Protein AF-A0A7K2MIW5-F1 (afdb_monomer_lite)

Secondary structure (DSSP, 8-state):
---SSS-EEEEEEGGGHHHHHHHHHHHHHTT--S-EEEEEEESSGGG-TTTTT--TTEEEEESS--STTPPBS---GGG-

Structure (mmCIF, N/CA/C/O backbone):
data_AF-A0A7K2MIW5-F1
#
_entry.id   AF-A0A7K2MIW5-F1
#
loop_
_atom_site.group_PDB
_atom_site.id
_atom_site.type_symbol
_atom_site.label_atom_id
_atom_site.label_alt_id
_atom_site.label_comp_id
_atom_site.label_asym_id
_atom_site.label_entity_id
_atom_site.label_seq_id
_atom_site.pdbx_PDB_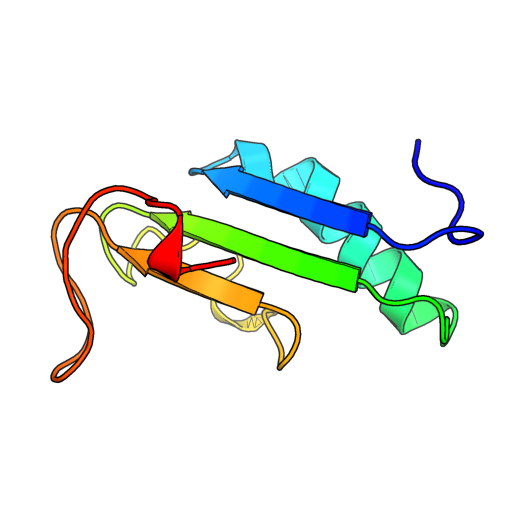ins_code
_atom_site.Cartn_x
_atom_site.Cartn_y
_atom_site.Cartn_z
_atom_site.occupancy
_atom_site.B_iso_or_equiv
_atom_site.auth_seq_id
_atom_site.auth_comp_id
_atom_site.auth_asym_id
_atom_site.auth_atom_id
_atom_site.pdbx_PDB_model_num
ATOM 1 N N . ALA A 1 1 ? 19.777 -3.664 -2.203 1.00 72.12 1 ALA A N 1
ATOM 2 C CA . ALA A 1 1 ? 18.551 -3.108 -2.816 1.00 72.12 1 ALA A CA 1
ATOM 3 C C . ALA A 1 1 ? 17.837 -4.224 -3.574 1.00 72.12 1 ALA A C 1
ATOM 5 O O . ALA A 1 1 ? 18.521 -5.115 -4.061 1.00 72.12 1 ALA A O 1
ATOM 6 N N . TRP A 1 2 ? 16.503 -4.234 -3.629 1.00 91.50 2 TRP A N 1
ATOM 7 C CA . TRP A 1 2 ? 15.761 -5.182 -4.469 1.00 91.50 2 TRP A CA 1
ATOM 8 C C . TRP A 1 2 ? 15.883 -4.751 -5.939 1.00 91.50 2 TRP A C 1
ATOM 10 O O . TRP A 1 2 ? 15.544 -3.605 -6.234 1.00 91.50 2 TRP A O 1
ATOM 20 N N . PRO A 1 3 ? 16.393 -5.610 -6.836 1.00 89.81 3 PRO A N 1
ATOM 21 C CA . PRO A 1 3 ? 16.722 -5.209 -8.203 1.00 89.81 3 PRO A CA 1
ATOM 22 C C . PRO A 1 3 ? 15.560 -5.378 -9.195 1.00 89.81 3 PRO A C 1
ATOM 24 O O . PRO A 1 3 ? 15.722 -5.035 -10.360 1.00 89.81 3 PRO A O 1
ATOM 27 N N . GLY A 1 4 ? 14.401 -5.894 -8.763 1.00 94.00 4 GLY A N 1
ATOM 28 C CA . GLY A 1 4 ? 13.252 -6.090 -9.653 1.00 94.00 4 GLY A CA 1
ATOM 29 C C . GLY A 1 4 ? 13.191 -7.443 -10.368 1.00 94.00 4 GLY A C 1
ATOM 30 O O . GLY A 1 4 ? 12.413 -7.594 -11.301 1.00 94.00 4 GLY A O 1
ATOM 31 N N . ASP A 1 5 ? 13.990 -8.423 -9.946 1.00 95.19 5 ASP A N 1
ATOM 32 C CA . ASP A 1 5 ? 14.138 -9.733 -10.603 1.00 95.19 5 ASP A CA 1
ATOM 33 C C . ASP A 1 5 ? 13.388 -10.881 -9.907 1.00 95.19 5 ASP A C 1
ATOM 35 O O . ASP A 1 5 ? 13.377 -12.012 -10.387 1.00 95.19 5 ASP A O 1
ATOM 39 N N . ARG A 1 6 ? 12.747 -10.603 -8.769 1.00 97.12 6 ARG A N 1
ATOM 40 C CA . ARG A 1 6 ? 12.041 -11.597 -7.952 1.00 97.12 6 ARG A CA 1
ATOM 41 C C . ARG A 1 6 ? 10.830 -10.990 -7.254 1.00 97.12 6 ARG A C 1
ATOM 43 O O . ARG A 1 6 ? 10.862 -9.793 -6.954 1.00 97.12 6 ARG A O 1
ATOM 50 N N . PRO A 1 7 ? 9.802 -11.791 -6.926 1.00 97.88 7 PRO A N 1
ATOM 51 C CA . PRO A 1 7 ? 8.666 -11.312 -6.152 1.00 97.88 7 PRO A CA 1
ATOM 52 C C . PRO A 1 7 ? 9.084 -10.670 -4.823 1.00 97.88 7 PRO A C 1
ATOM 54 O O . PRO A 1 7 ? 10.064 -11.092 -4.198 1.00 97.88 7 PRO A O 1
ATOM 57 N N . ALA A 1 8 ? 8.327 -9.669 -4.373 1.00 97.38 8 ALA A N 1
ATOM 58 C CA . ALA A 1 8 ? 8.563 -9.014 -3.091 1.00 97.38 8 ALA A CA 1
ATOM 59 C C . ALA A 1 8 ? 7.263 -8.673 -2.351 1.00 97.38 8 ALA A C 1
ATOM 61 O O . ALA A 1 8 ? 6.326 -8.107 -2.915 1.00 97.38 8 ALA A O 1
ATOM 62 N N . LEU A 1 9 ? 7.256 -8.972 -1.052 1.00 97.50 9 LEU A N 1
ATOM 63 C CA . LEU A 1 9 ? 6.275 -8.482 -0.093 1.00 97.50 9 LEU A CA 1
ATOM 64 C C . LEU A 1 9 ? 6.947 -7.418 0.774 1.00 97.50 9 LEU A C 1
ATOM 66 O O . LEU A 1 9 ? 7.930 -7.698 1.461 1.00 97.50 9 LEU A O 1
ATOM 70 N N . LEU A 1 10 ? 6.431 -6.199 0.720 1.00 97.75 10 LEU A N 1
ATOM 71 C CA . LEU A 1 10 ? 6.969 -5.051 1.434 1.00 97.75 10 LEU A CA 1
ATOM 72 C C . LEU A 1 10 ? 6.112 -4.785 2.663 1.00 97.75 10 LEU A C 1
ATOM 74 O O . LEU A 1 10 ? 4.894 -4.686 2.553 1.00 97.75 10 LEU A O 1
ATOM 78 N N . LEU A 1 11 ? 6.748 -4.653 3.824 1.00 97.25 11 LEU A N 1
ATOM 79 C CA . LEU A 1 11 ? 6.079 -4.376 5.092 1.00 97.25 11 LEU A CA 1
ATOM 80 C C . LEU A 1 11 ? 6.677 -3.103 5.685 1.00 97.25 11 LEU A C 1
ATOM 82 O O . LEU A 1 11 ? 7.869 -3.063 5.989 1.00 97.25 11 LEU A O 1
ATOM 86 N N . GLY A 1 12 ? 5.862 -2.062 5.834 1.00 96.62 12 GLY A N 1
ATOM 87 C CA . GLY A 1 12 ? 6.303 -0.770 6.353 1.00 96.62 12 GLY A CA 1
ATOM 88 C C . GLY A 1 12 ? 5.327 -0.178 7.357 1.00 96.62 12 GLY A C 1
ATOM 89 O O . GLY A 1 12 ? 4.129 -0.434 7.311 1.00 96.62 12 GLY A O 1
ATOM 90 N N . ALA A 1 13 ? 5.835 0.653 8.261 1.00 95.94 13 ALA A N 1
ATOM 91 C CA . ALA A 1 13 ? 5.019 1.476 9.143 1.00 95.94 13 ALA A CA 1
ATOM 92 C C . ALA A 1 13 ? 5.678 2.846 9.319 1.00 95.94 13 ALA A C 1
ATOM 94 O O . ALA A 1 13 ? 6.905 2.935 9.426 1.00 95.94 13 ALA A O 1
ATOM 95 N N . GLY A 1 14 ? 4.872 3.910 9.337 1.00 94.44 14 GLY A N 1
ATOM 96 C CA . GLY A 1 14 ? 5.381 5.283 9.416 1.00 94.44 14 GLY A CA 1
ATOM 97 C C . GLY A 1 14 ? 6.465 5.567 8.365 1.00 94.44 14 GLY A C 1
ATOM 98 O O . GLY A 1 14 ? 6.339 5.170 7.208 1.00 94.44 14 GLY A O 1
ATOM 99 N N . SER A 1 15 ? 7.562 6.219 8.767 1.00 96.31 15 SER A N 1
ATOM 100 C CA . SER A 1 15 ? 8.675 6.574 7.868 1.00 96.31 15 SER A CA 1
ATOM 101 C C . SER A 1 15 ? 9.432 5.373 7.291 1.00 96.31 15 SER A C 1
ATOM 103 O O . SER A 1 15 ? 10.117 5.522 6.279 1.00 96.31 15 SER A O 1
ATOM 105 N N . GLY A 1 16 ? 9.261 4.168 7.848 1.00 96.62 16 GLY A N 1
ATOM 106 C CA . GLY A 1 16 ? 9.827 2.936 7.289 1.00 96.62 16 GLY A CA 1
ATOM 107 C C . GLY A 1 16 ? 9.348 2.630 5.864 1.00 96.62 16 GLY A C 1
ATOM 108 O O . GLY A 1 16 ? 9.978 1.845 5.162 1.00 96.62 16 GLY A O 1
ATOM 109 N N . VAL A 1 17 ? 8.272 3.278 5.403 1.00 97.56 17 VAL A N 1
ATOM 110 C CA . VAL A 1 17 ? 7.768 3.141 4.031 1.00 97.56 17 VAL A CA 1
ATOM 111 C C . VAL A 1 17 ? 8.621 3.862 2.980 1.00 97.56 17 VAL A C 1
ATOM 113 O O . VAL A 1 17 ? 8.533 3.531 1.803 1.00 97.56 17 VAL A O 1
ATOM 116 N N . VAL A 1 18 ? 9.476 4.815 3.365 1.00 97.44 18 VAL A N 1
ATOM 117 C CA . VAL A 1 18 ? 10.280 5.622 2.424 1.00 97.44 18 VAL A CA 1
ATOM 118 C C . VAL A 1 18 ? 11.134 4.767 1.470 1.00 97.44 18 VAL A C 1
ATOM 120 O O . VAL A 1 18 ? 10.977 4.915 0.256 1.00 97.44 18 VAL A O 1
ATOM 123 N N . PRO A 1 19 ? 11.988 3.831 1.937 1.00 97.19 19 PRO A N 1
ATOM 124 C CA . PRO A 1 19 ? 12.732 2.958 1.025 1.00 97.19 19 PRO A CA 1
ATOM 125 C C . PRO A 1 19 ? 11.828 1.994 0.237 1.00 97.19 19 PRO A C 1
ATOM 127 O O . PRO A 1 19 ? 12.173 1.612 -0.881 1.00 97.19 19 PRO A O 1
ATOM 130 N N . LEU A 1 20 ? 10.661 1.626 0.776 1.00 97.88 20 LEU A N 1
ATOM 1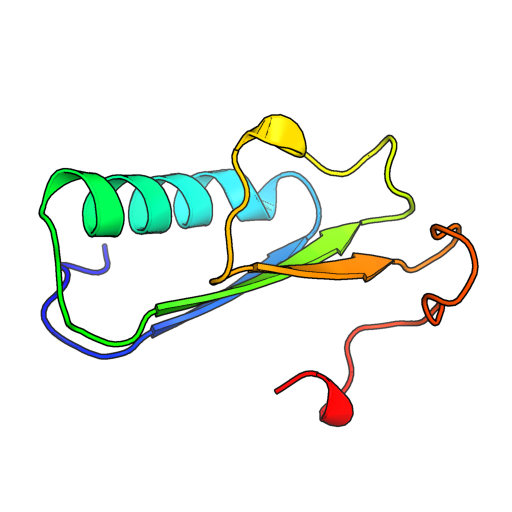31 C CA . LEU A 1 20 ? 9.702 0.743 0.101 1.00 97.88 20 LEU A CA 1
ATOM 132 C C . LEU A 1 20 ? 9.024 1.457 -1.073 1.00 97.88 20 LEU A C 1
ATOM 134 O O . LEU A 1 20 ? 8.876 0.875 -2.144 1.00 97.88 20 LEU A O 1
ATOM 138 N N . MET A 1 21 ? 8.701 2.743 -0.920 1.00 97.88 21 MET A N 1
ATOM 139 C CA . MET A 1 21 ? 8.194 3.558 -2.023 1.00 97.88 21 MET A CA 1
ATOM 140 C C . MET A 1 21 ? 9.224 3.745 -3.131 1.00 97.88 21 MET A C 1
ATOM 142 O O . MET A 1 21 ? 8.838 3.797 -4.295 1.00 97.88 21 MET A O 1
ATOM 146 N N . SER A 1 22 ? 10.525 3.772 -2.825 1.00 97.00 22 SER A N 1
ATOM 147 C CA . SER A 1 22 ? 11.556 3.731 -3.872 1.00 97.00 22 SER A CA 1
ATOM 148 C C . SER A 1 22 ? 11.471 2.447 -4.704 1.00 97.00 22 SER A C 1
ATOM 150 O O . SER A 1 22 ? 11.618 2.504 -5.922 1.00 97.00 22 SER A O 1
ATOM 152 N N . MET A 1 23 ? 11.174 1.302 -4.080 1.00 97.56 23 MET A N 1
ATOM 153 C CA . MET A 1 23 ? 10.978 0.031 -4.788 1.00 97.56 23 MET A CA 1
ATOM 154 C C . MET A 1 23 ? 9.679 0.010 -5.604 1.00 97.56 23 MET A C 1
ATOM 156 O O . MET A 1 23 ? 9.706 -0.412 -6.757 1.00 97.56 23 MET A O 1
ATOM 160 N N . VAL A 1 24 ? 8.570 0.520 -5.054 1.00 97.69 24 VAL A N 1
ATOM 161 C CA . VAL A 1 24 ? 7.287 0.677 -5.771 1.00 97.69 24 VAL A CA 1
ATOM 162 C C . VAL A 1 24 ? 7.454 1.577 -6.997 1.00 97.69 24 VAL A C 1
ATOM 164 O O . VAL A 1 24 ? 7.080 1.212 -8.109 1.00 97.69 24 VAL A O 1
ATOM 167 N N . ARG A 1 25 ? 8.073 2.749 -6.821 1.00 97.31 25 ARG A N 1
ATOM 168 C CA . ARG A 1 25 ? 8.343 3.689 -7.916 1.00 97.31 25 ARG A CA 1
ATOM 169 C C . ARG A 1 25 ? 9.276 3.074 -8.958 1.00 97.31 25 ARG A C 1
ATOM 171 O O . ARG A 1 25 ? 9.041 3.265 -10.145 1.00 97.31 25 ARG A O 1
ATOM 178 N N . HIS A 1 26 ? 10.288 2.311 -8.538 1.00 96.88 26 HIS A N 1
ATOM 179 C CA . HIS A 1 26 ? 11.161 1.578 -9.455 1.00 96.88 26 HIS A CA 1
ATOM 180 C C . HIS A 1 26 ? 10.391 0.531 -10.274 1.00 96.88 26 HIS A C 1
ATOM 182 O O . HIS A 1 26 ? 10.541 0.498 -11.494 1.00 96.88 26 HIS A O 1
ATOM 188 N N . HIS A 1 27 ? 9.539 -0.272 -9.624 1.00 97.56 27 HIS A N 1
ATOM 189 C CA . HIS A 1 27 ? 8.688 -1.275 -10.278 1.00 97.56 27 HIS A CA 1
ATOM 190 C C . HIS A 1 27 ? 7.798 -0.639 -11.351 1.00 97.56 27 HIS A C 1
ATOM 192 O O . HIS A 1 27 ? 7.860 -1.044 -12.513 1.00 97.56 27 HIS A O 1
ATOM 198 N N . ARG A 1 28 ? 7.082 0.436 -10.997 1.00 97.00 28 ARG A N 1
ATOM 199 C CA . ARG A 1 28 ? 6.218 1.188 -11.919 1.00 97.00 28 ARG A CA 1
ATOM 200 C C . ARG A 1 28 ? 6.999 1.826 -13.066 1.00 97.00 28 ARG A C 1
ATOM 202 O O . ARG A 1 28 ? 6.633 1.656 -14.223 1.00 97.00 28 ARG A O 1
ATOM 209 N N . ALA A 1 29 ? 8.090 2.534 -12.764 1.00 97.31 29 ALA A N 1
ATOM 210 C CA . ALA A 1 29 ? 8.881 3.253 -13.765 1.00 9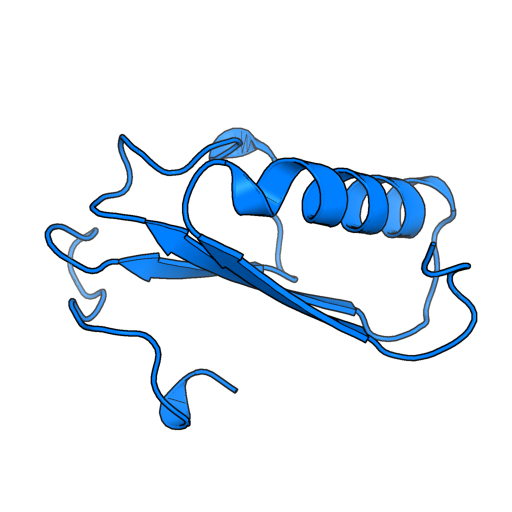7.31 29 ALA A CA 1
ATOM 211 C C . ALA A 1 29 ? 9.545 2.323 -14.791 1.00 97.31 29 ALA A C 1
ATOM 213 O O . ALA A 1 29 ? 9.801 2.731 -15.920 1.00 97.31 29 ALA A O 1
ATOM 214 N N . ARG A 1 30 ? 9.843 1.079 -14.400 1.00 96.94 30 ARG A N 1
ATOM 215 C CA . ARG A 1 30 ? 10.418 0.055 -15.281 1.00 96.94 30 ARG A CA 1
ATOM 216 C C . ARG A 1 30 ? 9.372 -0.867 -15.907 1.00 96.94 30 ARG A C 1
ATOM 218 O O . ARG A 1 30 ? 9.757 -1.728 -16.689 1.00 96.94 30 ARG A O 1
ATOM 225 N N . GLY A 1 31 ? 8.089 -0.697 -15.578 1.00 96.81 31 GLY A N 1
ATOM 226 C CA . GLY A 1 31 ? 7.017 -1.569 -16.058 1.00 96.81 31 GLY A CA 1
ATOM 227 C C . GLY A 1 31 ? 7.252 -3.037 -15.700 1.00 96.81 31 GLY A C 1
ATOM 228 O O . GLY A 1 31 ? 6.997 -3.915 -16.522 1.00 96.81 31 GLY A O 1
ATOM 229 N N . LEU A 1 32 ? 7.809 -3.308 -14.514 1.00 96.88 32 LEU A N 1
ATOM 230 C CA . LEU A 1 32 ? 8.140 -4.673 -14.118 1.00 96.88 32 LEU A CA 1
ATOM 231 C C . LEU A 1 32 ? 6.869 -5.511 -13.968 1.00 96.88 32 LEU A C 1
ATOM 233 O O . LEU A 1 32 ? 5.860 -5.061 -13.432 1.00 96.88 32 LEU A O 1
ATOM 237 N N . THR A 1 33 ? 6.943 -6.769 -14.388 1.00 96.50 33 THR A N 1
ATOM 238 C CA . THR A 1 33 ? 5.836 -7.726 -14.260 1.00 96.50 33 THR A CA 1
ATOM 239 C C . THR A 1 33 ? 5.997 -8.658 -13.062 1.00 96.50 33 THR A C 1
ATOM 241 O O . THR A 1 33 ? 5.070 -9.396 -12.731 1.00 96.50 33 THR A O 1
ATOM 244 N N . VAL A 1 34 ? 7.150 -8.624 -12.378 1.00 97.12 34 VAL A N 1
ATOM 245 C CA . VAL A 1 34 ? 7.356 -9.412 -11.158 1.00 97.12 34 VAL A CA 1
ATOM 246 C C . VAL A 1 34 ? 6.377 -8.959 -10.063 1.00 97.12 34 VAL A C 1
ATOM 248 O O . VAL A 1 34 ? 6.188 -7.752 -9.880 1.00 97.12 34 VAL A O 1
ATOM 251 N N . PRO A 1 35 ? 5.747 -9.886 -9.318 1.00 97.88 35 PRO A N 1
ATOM 252 C CA . PRO A 1 35 ? 4.794 -9.524 -8.275 1.00 97.88 35 PRO A CA 1
ATOM 253 C C . PRO A 1 35 ? 5.417 -8.664 -7.172 1.00 97.88 35 PRO A C 1
ATOM 255 O O . PRO A 1 35 ? 6.429 -9.032 -6.571 1.00 97.88 35 PRO A O 1
ATOM 258 N N . LEU A 1 36 ? 4.772 -7.542 -6.862 1.00 97.94 36 LEU A N 1
ATOM 259 C CA . LEU A 1 36 ? 5.150 -6.662 -5.764 1.00 97.94 36 LEU A CA 1
ATOM 260 C C . LEU A 1 36 ? 3.891 -6.244 -5.003 1.00 97.94 36 LEU A C 1
ATOM 262 O O . LEU A 1 36 ? 2.946 -5.748 -5.608 1.00 97.94 36 LEU A O 1
ATOM 266 N N . ARG A 1 37 ? 3.869 -6.470 -3.687 1.00 98.06 37 ARG A N 1
ATOM 267 C CA . ARG A 1 37 ? 2.784 -6.045 -2.785 1.00 98.06 37 ARG A CA 1
ATOM 268 C C . ARG A 1 37 ? 3.357 -5.229 -1.639 1.00 98.06 37 ARG A C 1
ATOM 270 O O . ARG A 1 37 ? 4.422 -5.567 -1.126 1.00 98.06 37 ARG A O 1
ATOM 277 N N . LEU A 1 38 ? 2.641 -4.196 -1.207 1.00 98.06 38 LEU A N 1
ATOM 278 C CA . LEU A 1 38 ? 3.004 -3.367 -0.060 1.00 98.06 38 LEU A CA 1
ATOM 279 C C . LEU A 1 38 ? 1.903 -3.407 0.998 1.00 98.06 38 LEU A C 1
ATOM 281 O O . LEU A 1 38 ? 0.778 -3.008 0.733 1.00 98.06 38 LEU A O 1
ATOM 285 N N . LEU A 1 39 ? 2.242 -3.801 2.223 1.00 98.06 39 LEU A N 1
ATOM 286 C CA . LEU A 1 39 ? 1.427 -3.511 3.396 1.00 98.06 39 LEU A CA 1
ATOM 287 C C . LEU A 1 39 ? 2.057 -2.349 4.155 1.00 98.06 39 LEU A C 1
ATOM 289 O O . LEU A 1 39 ? 3.225 -2.409 4.553 1.00 98.06 39 LEU A O 1
ATOM 293 N N . VAL A 1 40 ? 1.272 -1.299 4.371 1.00 97.88 40 VAL A N 1
ATOM 294 C CA . VAL A 1 40 ? 1.704 -0.105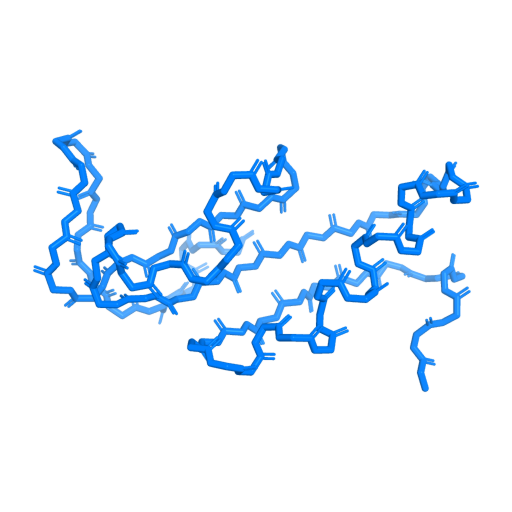 5.100 1.00 97.88 40 VAL A CA 1
ATOM 295 C C . VAL A 1 40 ? 0.804 0.129 6.301 1.00 97.88 40 VAL A C 1
ATOM 297 O O . VAL A 1 40 ? -0.413 0.210 6.167 1.00 97.88 40 VAL A O 1
ATOM 300 N N . SER A 1 41 ? 1.395 0.247 7.487 1.00 97.56 41 SER A N 1
ATOM 301 C CA . SER A 1 41 ? 0.655 0.534 8.710 1.00 97.56 41 SER A CA 1
ATOM 302 C C . SER A 1 41 ? 0.781 1.996 9.137 1.00 97.56 41 SER A C 1
ATOM 304 O O . SER A 1 41 ? 1.879 2.562 9.168 1.00 97.56 41 SER A O 1
ATOM 306 N N . ALA A 1 42 ? -0.351 2.599 9.498 1.00 97.69 42 ALA A N 1
ATOM 307 C CA . ALA A 1 42 ? -0.450 3.957 10.027 1.00 97.69 42 ALA A CA 1
ATOM 308 C C . ALA A 1 42 ? -1.408 4.002 11.231 1.00 97.69 42 ALA A C 1
ATOM 310 O O . ALA A 1 42 ? -2.113 3.033 11.532 1.00 97.69 42 ALA A O 1
ATOM 311 N N . ARG A 1 43 ? -1.414 5.113 11.974 1.00 97.25 43 ARG A N 1
ATOM 312 C CA . ARG A 1 43 ? -2.378 5.313 13.070 1.00 97.25 43 ARG A CA 1
ATOM 313 C C . ARG A 1 43 ? -3.764 5.628 12.504 1.00 97.25 43 ARG A C 1
ATOM 315 O O . ARG A 1 43 ? -4.703 4.924 12.871 1.00 97.25 43 ARG A O 1
ATOM 322 N N . GLY A 1 44 ? -3.822 6.537 11.542 1.00 97.56 44 GLY A N 1
ATOM 323 C CA . GLY A 1 44 ? -4.978 6.849 10.717 1.00 97.56 44 GLY A CA 1
ATOM 324 C C . GLY A 1 44 ? -4.610 7.268 9.292 1.00 97.56 44 GLY A C 1
ATOM 325 O O . GLY A 1 44 ? -3.422 7.323 8.946 1.00 97.56 44 GLY A O 1
ATOM 326 N N . PRO A 1 45 ? -5.617 7.542 8.440 1.00 96.69 45 PRO A N 1
ATOM 327 C CA . PRO A 1 45 ? -5.424 8.050 7.079 1.00 96.69 45 PRO A CA 1
ATOM 328 C C . PRO A 1 45 ? -4.569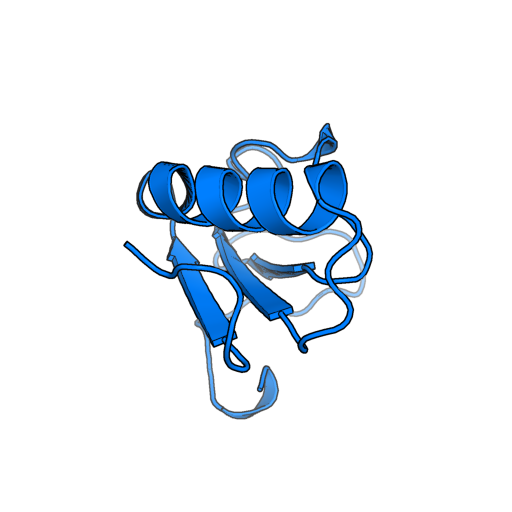 9.320 7.009 1.00 96.69 45 PRO A C 1
ATOM 330 O O . PRO A 1 45 ? -3.804 9.502 6.066 1.00 96.69 45 PRO A O 1
ATOM 333 N N . GLU A 1 46 ? -4.673 10.181 8.016 1.00 96.25 46 GLU A N 1
ATOM 334 C CA . GLU A 1 46 ? -3.946 11.440 8.149 1.00 96.25 46 GLU A CA 1
ATOM 335 C C . GLU A 1 46 ? -2.435 11.256 8.356 1.00 96.25 46 GLU A C 1
ATOM 337 O O . GLU A 1 46 ? -1.652 12.100 7.924 1.00 96.25 46 GLU A O 1
ATOM 342 N N . GLU A 1 47 ? -2.000 10.139 8.950 1.00 97.25 47 GLU A N 1
ATOM 343 C CA . GLU A 1 47 ? -0.573 9.819 9.111 1.00 97.25 47 GLU A CA 1
ATOM 344 C C . GLU A 1 47 ? -0.039 8.867 8.038 1.00 97.25 47 GLU A C 1
ATOM 346 O O . GLU A 1 47 ? 1.101 8.395 8.123 1.00 97.25 47 GLU A O 1
ATOM 351 N N . LEU A 1 48 ? -0.846 8.564 7.024 1.00 97.12 48 LEU A N 1
ATOM 352 C CA . LEU A 1 48 ? -0.435 7.709 5.928 1.00 97.12 48 LEU A CA 1
ATOM 353 C C . LEU A 1 48 ? 0.502 8.486 4.986 1.00 97.12 48 LEU A C 1
ATOM 355 O O . LEU A 1 48 ? 0.080 9.187 4.066 1.00 97.12 48 LEU A O 1
ATOM 359 N N . ILE A 1 49 ? 1.809 8.352 5.214 1.00 98.06 49 ILE A N 1
ATOM 360 C CA . ILE A 1 49 ? 2.846 8.956 4.364 1.00 98.06 49 ILE A CA 1
ATOM 361 C C . ILE A 1 49 ? 2.636 8.494 2.916 1.00 98.06 49 ILE A C 1
ATOM 363 O O . ILE A 1 49 ? 2.422 7.309 2.688 1.00 98.06 49 ILE A O 1
ATOM 367 N N . TYR A 1 50 ? 2.701 9.416 1.950 1.00 97.62 50 TYR A N 1
ATOM 368 C CA . TYR A 1 50 ? 2.434 9.169 0.524 1.00 97.62 50 TYR A CA 1
ATOM 369 C C . TYR A 1 50 ? 1.004 8.710 0.191 1.00 97.62 50 TYR A C 1
ATOM 371 O O . TYR A 1 50 ? 0.802 8.072 -0.839 1.00 97.62 50 TYR A O 1
ATOM 379 N N . ALA A 1 51 ? -0.005 9.060 1.001 1.00 96.25 51 ALA A N 1
ATOM 380 C CA . ALA A 1 51 ? -1.403 8.649 0.798 1.00 96.25 51 ALA A CA 1
ATOM 381 C C . ALA A 1 51 ? -1.923 8.786 -0.649 1.00 96.25 51 ALA A C 1
ATOM 383 O O . ALA A 1 51 ? -2.713 7.961 -1.094 1.00 96.25 51 ALA A O 1
ATOM 384 N N . ARG A 1 52 ? -1.469 9.805 -1.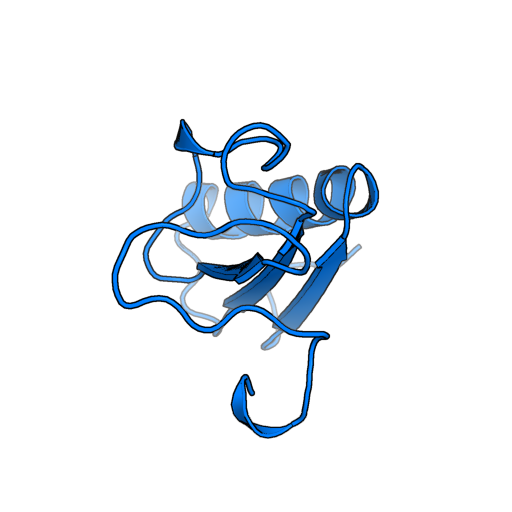393 1.00 96.94 52 ARG A N 1
ATOM 385 C CA . ARG A 1 52 ? -1.888 10.069 -2.783 1.00 96.94 52 ARG A CA 1
ATOM 386 C C . ARG A 1 52 ? -1.118 9.282 -3.850 1.00 96.94 52 ARG A C 1
ATOM 388 O O . ARG A 1 52 ? -1.475 9.365 -5.017 1.00 96.94 52 ARG A O 1
ATOM 395 N N . GLU A 1 53 ? -0.054 8.572 -3.485 1.00 97.69 53 GLU A N 1
ATOM 396 C CA . GLU A 1 53 ? 0.800 7.837 -4.429 1.00 97.69 53 GLU A CA 1
ATOM 397 C C . GLU A 1 53 ? 0.565 6.323 -4.412 1.00 97.69 53 GLU A C 1
ATOM 399 O O . GLU A 1 53 ? 1.041 5.617 -5.307 1.00 97.69 53 GLU A O 1
ATOM 404 N N . TYR A 1 54 ? -0.136 5.801 -3.406 1.00 96.62 54 TYR A N 1
ATOM 405 C CA . TYR A 1 54 ? -0.449 4.377 -3.343 1.00 96.62 54 TYR A CA 1
ATOM 406 C C . TYR A 1 54 ? -1.396 3.952 -4.465 1.00 96.62 54 TYR A C 1
ATOM 408 O O . TYR A 1 54 ? -2.225 4.728 -4.932 1.00 96.62 54 TYR A O 1
ATOM 416 N N . GLY A 1 55 ? -1.228 2.710 -4.917 1.00 96.12 55 GLY A N 1
ATOM 417 C CA . GLY A 1 55 ? -2.023 2.106 -5.981 1.00 96.12 55 GLY A CA 1
ATOM 418 C C . GLY A 1 55 ? -2.577 0.752 -5.557 1.00 96.12 55 GLY A C 1
ATOM 419 O O . GLY A 1 55 ? -2.614 0.426 -4.370 1.00 96.12 55 GLY A O 1
ATOM 420 N N . ALA A 1 56 ? -3.004 -0.037 -6.540 1.00 95.69 56 ALA A N 1
ATOM 421 C CA . ALA A 1 56 ? -3.645 -1.332 -6.319 1.00 95.69 56 ALA A CA 1
ATOM 422 C C . ALA A 1 56 ? -2.740 -2.371 -5.627 1.00 95.69 56 ALA A C 1
ATOM 424 O O . ALA A 1 56 ? -3.241 -3.342 -5.069 1.00 95.69 56 ALA A O 1
ATOM 425 N N . GLU A 1 57 ? -1.419 -2.181 -5.640 1.00 96.44 57 GLU A N 1
ATOM 426 C CA . GLU A 1 57 ? -0.466 -3.056 -4.955 1.00 96.44 57 GLU A CA 1
ATOM 427 C C . GLU A 1 57 ? -0.394 -2.834 -3.436 1.00 96.44 57 GLU A C 1
ATOM 429 O O . GLU A 1 57 ? 0.252 -3.618 -2.732 1.00 96.44 57 GLU A O 1
ATOM 434 N N . THR A 1 58 ? -1.014 -1.762 -2.930 1.00 97.56 58 THR A N 1
ATOM 435 C CA . THR A 1 58 ? -0.897 -1.340 -1.534 1.00 97.56 58 THR A CA 1
ATOM 436 C C . THR A 1 58 ? -2.129 -1.703 -0.713 1.00 97.56 58 THR A C 1
ATOM 438 O O . THR A 1 58 ? -3.257 -1.364 -1.058 1.00 97.56 58 THR A O 1
ATOM 441 N N . THR A 1 59 ? -1.902 -2.287 0.460 1.00 97.12 59 THR A N 1
ATOM 442 C CA . THR A 1 59 ? -2.908 -2.488 1.504 1.00 97.12 59 THR A CA 1
ATOM 443 C C . THR A 1 59 ? -2.559 -1.638 2.732 1.00 97.12 59 THR A C 1
ATOM 445 O O . THR A 1 59 ? -1.582 -1.940 3.428 1.00 97.12 59 THR A O 1
ATOM 448 N N . PRO A 1 60 ? -3.317 -0.564 3.024 1.00 96.75 60 PRO A N 1
ATOM 449 C CA . PRO A 1 60 ? -3.154 0.181 4.264 1.00 96.75 60 PRO A CA 1
ATOM 450 C C . PRO A 1 60 ? -3.773 -0.580 5.447 1.00 96.75 60 PRO A C 1
ATOM 452 O O . PRO A 1 60 ? -4.872 -1.120 5.343 1.00 96.75 60 PRO A O 1
ATOM 455 N N . VAL A 1 61 ? -3.083 -0.590 6.589 1.00 97.50 61 VAL A N 1
ATOM 456 C CA . VAL A 1 61 ? -3.562 -1.162 7.857 1.00 97.50 61 VAL A CA 1
ATOM 457 C C . VAL A 1 61 ? -3.544 -0.082 8.931 1.00 97.50 61 VAL A C 1
ATOM 459 O O . VAL A 1 61 ? -2.481 0.405 9.328 1.00 97.50 61 VAL A O 1
ATOM 462 N N . PHE A 1 62 ? -4.719 0.286 9.429 1.00 97.75 62 PHE A N 1
ATOM 463 C CA . PHE A 1 62 ? -4.850 1.359 10.405 1.00 97.75 62 PHE A CA 1
ATOM 464 C C . PHE A 1 62 ? -4.967 0.837 11.835 1.00 97.75 62 PHE A C 1
ATOM 466 O O . PHE A 1 62 ? -5.712 -0.097 12.113 1.00 97.75 62 PHE A O 1
ATOM 473 N N . THR A 1 63 ? -4.243 1.466 12.762 1.00 97.31 63 THR A N 1
ATOM 474 C CA . THR A 1 63 ? -4.124 0.988 14.152 1.00 97.31 63 THR A CA 1
ATOM 475 C C . THR A 1 63 ? -4.955 1.771 15.167 1.00 97.31 63 THR A C 1
ATOM 477 O O . THR A 1 63 ? -5.093 1.301 16.296 1.00 97.31 63 THR A O 1
ATOM 480 N N . ARG A 1 64 ? -5.495 2.949 14.812 1.00 97.50 64 ARG A N 1
ATOM 481 C CA . ARG A 1 64 ? -6.304 3.793 15.714 1.00 97.50 64 ARG A CA 1
ATOM 482 C C . ARG A 1 64 ? -7.587 4.328 15.079 1.00 97.50 64 ARG A C 1
ATOM 484 O O . ARG A 1 64 ? -8.635 4.245 15.707 1.00 97.50 64 ARG A O 1
ATOM 491 N N . THR A 1 65 ? -7.511 4.869 13.867 1.00 98.00 65 THR A N 1
ATOM 492 C CA . THR A 1 65 ? -8.637 5.470 13.132 1.00 98.00 65 THR A CA 1
ATOM 493 C C . THR A 1 65 ? -8.618 4.972 11.693 1.00 98.00 65 THR A C 1
ATOM 495 O O . THR A 1 65 ? -7.554 4.761 11.128 1.00 98.00 65 THR A O 1
ATOM 498 N N . ALA A 1 66 ? -9.776 4.750 11.079 1.00 97.06 66 ALA A N 1
ATOM 499 C CA . ALA A 1 66 ? -9.850 4.266 9.703 1.00 97.06 66 ALA A CA 1
ATOM 500 C C . ALA A 1 66 ? -11.089 4.824 8.989 1.00 97.06 66 ALA A C 1
ATOM 502 O O . ALA A 1 66 ? -12.037 5.241 9.662 1.00 97.06 66 ALA A O 1
ATOM 503 N N . PRO A 1 67 ? -11.115 4.823 7.642 1.00 95.06 67 PRO A N 1
ATOM 504 C CA . PRO A 1 67 ? -12.334 5.099 6.893 1.00 95.06 67 PRO A CA 1
ATOM 505 C C . PRO A 1 67 ? -13.448 4.129 7.295 1.00 95.06 67 PRO A C 1
ATOM 507 O O . PRO A 1 67 ? -13.180 2.992 7.691 1.00 95.06 67 PRO A O 1
ATOM 510 N N . ALA A 1 68 ? -14.700 4.569 7.171 1.00 95.19 68 ALA A N 1
ATOM 511 C CA . ALA A 1 68 ? -15.852 3.736 7.497 1.00 95.19 68 ALA A CA 1
ATOM 512 C C . ALA A 1 68 ? -15.800 2.393 6.744 1.00 95.19 68 ALA A C 1
ATOM 514 O O . ALA A 1 68 ? -15.546 2.358 5.542 1.00 95.19 68 ALA A O 1
ATOM 515 N N . GLY A 1 69 ? -16.032 1.294 7.466 1.00 94.06 69 GLY A N 1
ATOM 516 C CA . GLY A 1 69 ? -15.970 -0.067 6.921 1.00 94.06 69 GLY A CA 1
ATOM 517 C C . GLY A 1 69 ? -14.578 -0.710 6.926 1.00 94.06 69 GLY A C 1
ATOM 518 O O . GLY A 1 69 ? -14.477 -1.907 6.671 1.00 94.06 69 GLY A O 1
ATOM 519 N N . THR A 1 70 ? -13.519 0.028 7.268 1.00 93.88 70 THR A N 1
ATOM 520 C CA . THR A 1 70 ? -12.163 -0.527 7.380 1.00 93.88 70 THR A CA 1
ATOM 521 C C . THR A 1 70 ? -11.879 -0.979 8.817 1.00 93.88 70 THR A C 1
ATOM 523 O O . THR A 1 70 ? -12.034 -0.179 9.745 1.00 93.88 70 THR A O 1
ATOM 526 N N . PRO A 1 71 ? -11.431 -2.230 9.038 1.00 94.31 71 PRO A N 1
ATOM 527 C CA . PRO A 1 71 ? -11.036 -2.693 10.363 1.00 94.31 71 PRO A CA 1
ATOM 528 C C . PRO A 1 71 ? -9.875 -1.878 10.944 1.00 94.31 71 PRO A C 1
ATOM 530 O O . PRO A 1 71 ? -8.911 -1.557 10.247 1.00 94.31 71 PRO A O 1
ATOM 533 N N . VAL A 1 72 ? -9.949 -1.598 12.245 1.00 97.06 72 VAL A N 1
ATOM 534 C CA . VAL A 1 72 ? -8.850 -1.011 13.018 1.00 97.06 72 VAL A CA 1
ATOM 535 C C . VAL A 1 72 ? -8.168 -2.117 13.815 1.00 97.06 72 VAL A C 1
ATOM 537 O O . VAL A 1 72 ? -8.822 -2.863 14.542 1.00 97.06 72 VAL A O 1
ATOM 540 N N . GLY A 1 73 ? -6.847 -2.222 13.704 1.00 94.75 73 GLY A N 1
ATOM 541 C CA . GLY A 1 73 ? -6.084 -3.246 14.403 1.00 94.75 73 GLY A CA 1
ATOM 542 C C . GLY A 1 73 ? -4.609 -3.258 14.026 1.00 94.75 73 GLY A C 1
ATOM 543 O O . GLY A 1 73 ? -4.151 -2.534 13.143 1.00 94.75 73 GLY A O 1
ATOM 544 N N . ARG A 1 74 ? -3.830 -4.086 14.727 1.00 93.38 74 ARG A N 1
ATOM 545 C CA . ARG A 1 74 ? -2.436 -4.341 14.343 1.00 93.38 74 ARG A CA 1
ATOM 546 C C . ARG A 1 74 ? -2.390 -5.219 13.094 1.00 93.38 74 ARG A C 1
ATOM 548 O O . ARG A 1 74 ? -3.306 -5.994 12.828 1.00 93.38 74 ARG A O 1
ATOM 555 N N . LEU A 1 75 ? -1.276 -5.131 12.372 1.00 91.56 75 LEU A N 1
ATOM 556 C CA . LEU A 1 75 ? -0.984 -6.041 11.274 1.00 91.56 75 LEU A CA 1
ATOM 557 C C . LEU A 1 75 ? -0.996 -7.494 11.781 1.00 91.56 75 LEU A C 1
ATOM 559 O O . LEU A 1 75 ? -0.390 -7.814 12.802 1.00 91.56 75 LEU A O 1
ATOM 563 N N . ALA A 1 76 ? -1.707 -8.347 11.056 1.00 92.31 76 ALA A N 1
ATOM 564 C CA . ALA A 1 76 ? -1.933 -9.760 11.357 1.00 92.31 76 ALA A CA 1
ATOM 565 C C . ALA A 1 76 ? -1.861 -10.603 10.076 1.00 92.31 76 ALA A C 1
ATOM 567 O O . ALA A 1 76 ? -1.963 -10.056 8.977 1.00 92.31 76 ALA A O 1
ATOM 568 N N . ALA A 1 77 ? -1.751 -11.927 10.219 1.00 91.69 77 ALA A N 1
ATOM 569 C CA . ALA A 1 77 ? -1.629 -12.859 9.093 1.00 91.69 77 ALA A CA 1
ATOM 570 C C . ALA A 1 77 ? -2.767 -12.747 8.062 1.00 91.69 77 ALA A C 1
ATOM 572 O O . ALA A 1 77 ? -2.526 -12.951 6.883 1.00 91.69 77 ALA A O 1
ATOM 573 N N . ALA A 1 78 ? -3.973 -12.347 8.479 1.00 90.94 78 ALA A N 1
ATOM 574 C CA . ALA A 1 78 ? -5.128 -12.168 7.594 1.00 90.94 78 ALA A CA 1
ATOM 575 C C . ALA A 1 78 ? -4.965 -11.066 6.523 1.00 90.94 78 ALA A C 1
ATOM 577 O O . ALA A 1 78 ? -5.810 -10.955 5.641 1.00 90.94 78 ALA A O 1
ATOM 578 N N . HIS A 1 79 ? -3.922 -10.233 6.604 1.00 88.81 79 HIS A N 1
ATOM 579 C CA . HIS A 1 79 ? -3.646 -9.196 5.602 1.00 88.81 79 HIS A CA 1
ATOM 580 C C . HIS A 1 79 ? -2.710 -9.672 4.477 1.00 88.81 79 HIS A C 1
ATOM 582 O O . HIS A 1 79 ? -2.505 -8.939 3.506 1.00 88.81 79 HIS A O 1
ATOM 588 N N . LEU A 1 80 ? -2.099 -10.852 4.628 1.00 84.56 80 LEU A N 1
ATOM 589 C CA . LEU A 1 80 ? -1.194 -11.450 3.647 1.00 84.56 80 LEU A CA 1
ATOM 590 C C . LEU A 1 80 ? -1.996 -12.231 2.610 1.00 84.56 80 LEU A C 1
ATOM 592 O O . LEU A 1 80 ? -1.788 -11.936 1.409 1.00 84.56 80 LEU A O 1
#

Foldseek 3Di:
DDPLPAADEAEEEQPRCVVVVVVVCVCVVVVRPHHYAYEYEYQECVRPVPSVPDDPRYDYAHAHDYPPPHDHHDDDPVVD

pLDDT: mean 95.86, std 3.58, range [72.12, 98.06]

Sequence (80 aa):
AWPGDRPALLLGAGSGVVPLMSMVRHHRARGLTVPLRLLVSARGPEELIYAREYGAETTPVFTRTAPAGTPVGRLAAAHL

Radius of gyration: 12.78 Å; chains: 1; bounding box: 34×24×32 Å